Protein AF-A0A966NI85-F1 (afdb_monomer)

Structure (mmCIF, N/CA/C/O backbone):
data_AF-A0A966NI85-F1
#
_entry.id   AF-A0A966NI85-F1
#
loop_
_atom_site.group_PDB
_atom_site.id
_atom_site.type_symbol
_atom_site.label_atom_id
_atom_site.label_alt_id
_atom_site.label_comp_id
_atom_site.label_asym_id
_atom_site.label_entity_id
_atom_site.label_seq_id
_atom_site.pdbx_PDB_ins_code
_atom_site.Cartn_x
_atom_site.Cartn_y
_atom_site.Cartn_z
_atom_site.occupancy
_atom_site.B_iso_or_equiv
_atom_site.auth_seq_id
_atom_site.auth_comp_id
_atom_site.auth_asym_id
_atom_site.auth_atom_id
_atom_site.pdbx_PDB_model_num
ATOM 1 N N . MET A 1 1 ? -15.859 -54.350 17.625 1.00 36.94 1 MET A N 1
ATOM 2 C CA . MET A 1 1 ? -15.426 -54.463 16.217 1.00 36.94 1 MET A CA 1
ATOM 3 C C . MET A 1 1 ? -15.977 -53.219 15.534 1.00 36.94 1 MET A C 1
ATOM 5 O O . MET A 1 1 ? -17.178 -53.169 15.337 1.00 36.94 1 MET A O 1
ATOM 9 N N . ALA A 1 2 ? -15.277 -52.090 15.699 1.00 33.62 2 ALA A N 1
ATOM 10 C CA . ALA A 1 2 ? -14.326 -51.516 14.727 1.00 33.62 2 ALA A CA 1
ATOM 11 C C . ALA A 1 2 ? -15.079 -51.028 13.467 1.00 33.62 2 ALA A C 1
ATOM 13 O O . ALA A 1 2 ? -15.832 -51.809 12.903 1.00 33.62 2 ALA A O 1
ATOM 14 N N . ALA A 1 3 ? -14.956 -49.798 12.978 1.00 33.94 3 ALA A N 1
ATOM 15 C CA . ALA A 1 3 ? -13.989 -48.743 13.247 1.00 33.94 3 ALA A CA 1
ATOM 16 C C . ALA A 1 3 ? -14.590 -47.372 12.890 1.00 33.94 3 ALA A C 1
ATOM 18 O O . ALA A 1 3 ? -15.535 -47.281 12.105 1.00 33.94 3 ALA A O 1
ATOM 19 N N . ASP A 1 4 ? -13.995 -46.351 13.492 1.00 42.25 4 ASP A N 1
ATOM 20 C CA . ASP A 1 4 ? -14.142 -44.929 13.219 1.00 42.25 4 ASP A CA 1
ATOM 21 C C . ASP A 1 4 ? -13.890 -44.589 11.741 1.00 42.25 4 ASP A C 1
ATOM 23 O O . ASP A 1 4 ? -13.018 -45.170 11.092 1.00 42.25 4 ASP A O 1
ATOM 27 N N . ALA A 1 5 ? -14.631 -43.611 11.223 1.00 38.12 5 ALA A N 1
ATOM 28 C CA . ALA A 1 5 ? -14.305 -42.913 9.986 1.00 38.12 5 ALA A CA 1
ATOM 29 C C . ALA A 1 5 ? -14.316 -41.412 10.284 1.00 38.12 5 ALA A C 1
ATOM 31 O O . ALA A 1 5 ? -15.289 -40.710 10.005 1.00 38.12 5 ALA A O 1
ATOM 32 N N . ASP A 1 6 ? -13.231 -40.954 10.910 1.00 38.75 6 ASP A N 1
ATOM 33 C CA . ASP A 1 6 ? -12.830 -39.553 10.874 1.00 38.75 6 ASP A CA 1
ATOM 34 C C . ASP A 1 6 ? -12.597 -39.188 9.405 1.00 38.75 6 ASP A C 1
ATOM 36 O O . ASP A 1 6 ? -11.722 -39.735 8.727 1.00 38.75 6 ASP A O 1
ATOM 40 N N . GLY A 1 7 ? -13.446 -38.303 8.889 1.00 35.47 7 GLY A N 1
ATOM 41 C CA . GLY A 1 7 ? -13.230 -37.645 7.613 1.00 35.47 7 GLY A CA 1
ATOM 42 C C . GLY A 1 7 ? -12.094 -36.651 7.785 1.00 35.47 7 GLY A C 1
ATOM 43 O O . GLY A 1 7 ? -12.316 -35.537 8.251 1.00 35.47 7 GLY A O 1
ATOM 44 N N . ASP A 1 8 ? -10.892 -37.095 7.436 1.00 35.94 8 ASP A N 1
ATOM 45 C CA . ASP A 1 8 ? -9.666 -36.310 7.366 1.00 35.94 8 ASP A CA 1
ATOM 46 C C . ASP A 1 8 ? -9.892 -35.077 6.469 1.00 35.94 8 ASP A C 1
ATOM 48 O O . ASP A 1 8 ? -9.893 -35.144 5.236 1.00 35.94 8 ASP A O 1
ATOM 52 N N . LEU A 1 9 ? -10.167 -33.938 7.109 1.00 35.28 9 LEU A N 1
ATOM 53 C CA . LEU A 1 9 ? -10.100 -32.621 6.495 1.00 35.28 9 LEU A CA 1
ATOM 54 C C . LEU A 1 9 ? -8.626 -32.366 6.194 1.00 35.28 9 LEU A C 1
ATOM 56 O O . LEU A 1 9 ? -7.898 -31.816 7.018 1.00 35.28 9 LEU A O 1
ATOM 60 N N . HIS A 1 10 ? -8.193 -32.755 4.997 1.00 37.09 10 HIS A N 1
ATOM 61 C CA . HIS A 1 10 ? -6.959 -32.248 4.419 1.00 37.09 10 HIS A CA 1
ATOM 62 C C . HIS A 1 10 ? -7.076 -30.729 4.285 1.00 37.09 10 HIS A C 1
ATOM 64 O O . HIS A 1 10 ? -7.572 -30.185 3.296 1.00 37.09 10 HIS A O 1
ATOM 70 N N . GLN A 1 11 ? -6.622 -30.049 5.331 1.00 38.84 11 GLN A N 1
ATOM 71 C CA . GLN A 1 11 ? -6.246 -28.656 5.318 1.00 38.84 11 GLN A CA 1
ATOM 72 C C . GLN A 1 11 ? -5.084 -28.538 4.335 1.00 38.84 11 GLN A C 1
ATOM 74 O O . GLN A 1 11 ? -3.933 -28.806 4.672 1.00 38.84 11 GLN A O 1
ATOM 79 N N . GLY A 1 12 ? -5.414 -28.225 3.082 1.00 41.69 12 GLY A N 1
ATOM 80 C CA . GLY A 1 12 ? -4.428 -27.811 2.100 1.00 41.69 12 GLY A CA 1
ATOM 81 C C . GLY A 1 12 ? -3.685 -26.614 2.675 1.00 41.69 12 GLY A C 1
ATOM 82 O O . GLY A 1 12 ? -4.281 -25.557 2.875 1.00 41.69 12 GLY A O 1
ATOM 83 N N . ASP A 1 13 ? -2.415 -26.822 3.007 1.00 45.97 13 ASP A N 1
ATOM 84 C CA . ASP A 1 13 ? -1.465 -25.773 3.345 1.00 45.97 13 ASP A CA 1
ATOM 85 C C . ASP A 1 13 ? -1.522 -24.734 2.219 1.00 45.97 13 ASP A C 1
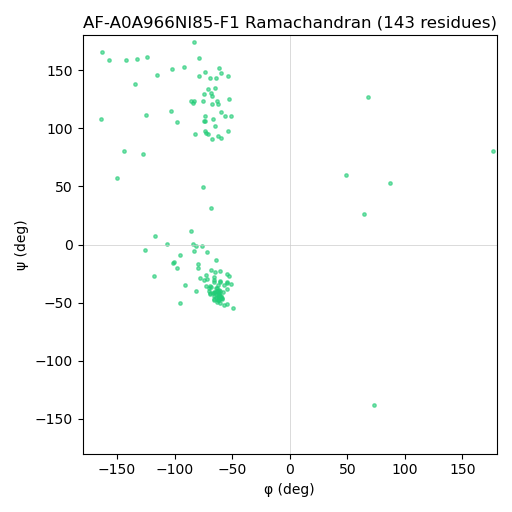ATOM 87 O O . ASP A 1 13 ? -1.208 -25.043 1.069 1.00 45.97 13 ASP A O 1
ATOM 91 N N . GLY A 1 14 ? -2.047 -23.542 2.511 1.00 42.38 14 GLY A N 1
ATOM 92 C CA . GLY A 1 14 ? -2.412 -22.501 1.544 1.00 42.38 14 GLY A CA 1
ATOM 93 C C . GLY A 1 14 ? -1.222 -21.843 0.838 1.00 42.38 14 GLY A C 1
ATOM 94 O O . GLY A 1 14 ? -1.287 -20.662 0.503 1.00 42.38 14 GLY A O 1
ATOM 95 N N . ARG A 1 15 ? -0.125 -22.573 0.621 1.00 45.12 15 ARG A N 1
ATOM 96 C CA . ARG A 1 15 ? 1.019 -22.155 -0.186 1.00 45.12 15 ARG A CA 1
ATOM 97 C C . ARG A 1 15 ? 0.580 -21.993 -1.636 1.00 45.12 15 ARG A C 1
ATOM 99 O O . ARG A 1 15 ? 0.465 -22.958 -2.385 1.00 45.12 15 ARG A O 1
ATOM 106 N N . VAL A 1 16 ? 0.375 -20.746 -2.038 1.00 47.88 16 VAL A N 1
ATOM 107 C CA . VAL A 1 16 ? 0.351 -20.368 -3.449 1.00 47.88 16 VAL A CA 1
ATOM 108 C C . VAL A 1 16 ? 1.727 -19.809 -3.782 1.00 47.88 16 VAL A C 1
ATOM 110 O O . VAL A 1 16 ? 2.070 -18.698 -3.376 1.00 47.88 16 VAL A O 1
ATOM 113 N N . ASP A 1 17 ? 2.525 -20.598 -4.496 1.00 43.69 17 ASP A N 1
ATOM 114 C CA . ASP A 1 17 ? 3.755 -20.123 -5.117 1.00 43.69 17 ASP A CA 1
ATOM 115 C C . ASP A 1 17 ? 3.358 -19.271 -6.338 1.00 43.69 17 ASP A C 1
ATOM 117 O O . ASP A 1 17 ? 2.864 -19.781 -7.342 1.00 43.69 17 ASP A O 1
ATOM 121 N N . LEU A 1 18 ? 3.491 -17.946 -6.228 1.00 47.69 18 LEU A N 1
ATOM 122 C CA . LEU A 1 18 ? 3.258 -17.025 -7.343 1.00 47.69 18 LEU A CA 1
ATOM 123 C C . LEU A 1 18 ? 4.418 -17.143 -8.345 1.00 47.69 18 LEU A C 1
ATOM 125 O O . LEU A 1 18 ? 5.459 -16.507 -8.181 1.00 47.69 18 LEU A O 1
ATOM 129 N N . GLU A 1 19 ? 4.241 -17.959 -9.386 1.00 37.75 19 GLU A N 1
ATOM 130 C CA . GLU A 1 19 ? 5.160 -18.012 -10.527 1.00 37.75 19 GLU A CA 1
ATOM 131 C C . GLU A 1 19 ? 4.976 -16.766 -11.405 1.00 37.75 19 GLU A C 1
ATOM 133 O O . GLU A 1 19 ? 3.988 -16.609 -12.125 1.00 37.75 19 GLU A O 1
ATOM 138 N N . VAL A 1 20 ? 5.938 -15.846 -11.329 1.00 45.12 20 VAL A N 1
ATOM 139 C CA . VAL A 1 20 ? 5.980 -14.643 -12.165 1.00 45.12 20 VAL A CA 1
ATOM 140 C C . VAL A 1 20 ? 6.611 -15.005 -13.512 1.00 45.12 20 VAL A C 1
ATOM 142 O O . VAL A 1 20 ? 7.735 -15.503 -13.553 1.00 45.12 20 VAL A O 1
ATOM 145 N N . GLY A 1 21 ? 5.891 -14.749 -14.609 1.00 38.19 21 GLY A N 1
ATOM 146 C CA . GLY A 1 21 ? 6.369 -14.952 -15.980 1.00 38.19 21 GLY A CA 1
ATOM 147 C C . GLY A 1 21 ? 7.707 -14.250 -16.240 1.00 38.19 21 GLY A C 1
ATOM 148 O O . GLY A 1 21 ? 7.859 -13.055 -15.993 1.00 38.19 21 GLY A O 1
ATOM 149 N N . ASP A 1 22 ? 8.669 -15.041 -16.704 1.00 39.66 22 ASP A N 1
ATOM 150 C CA . ASP A 1 22 ? 10.109 -14.813 -16.624 1.00 39.66 22 ASP A CA 1
ATOM 151 C C . ASP A 1 22 ? 10.647 -13.737 -17.585 1.00 39.66 22 ASP A C 1
ATOM 153 O O . ASP A 1 22 ? 10.436 -13.796 -18.798 1.00 39.66 22 ASP A O 1
ATOM 157 N N . ALA A 1 23 ? 11.412 -12.796 -17.028 1.00 37.16 23 ALA A N 1
ATOM 158 C CA . ALA A 1 23 ? 12.722 -12.421 -17.552 1.00 37.16 23 ALA A CA 1
ATOM 159 C C . ALA A 1 23 ? 13.483 -11.618 -16.479 1.00 37.16 23 ALA A C 1
ATOM 161 O O . ALA A 1 23 ? 13.199 -10.442 -16.248 1.00 37.16 23 ALA A O 1
ATOM 162 N N . LEU A 1 24 ? 14.509 -12.250 -15.894 1.00 39.56 24 LEU A N 1
ATOM 163 C CA . LEU A 1 24 ? 15.550 -11.680 -15.011 1.00 39.56 24 LEU A CA 1
ATOM 164 C C . LEU A 1 24 ? 15.237 -11.609 -13.499 1.00 39.56 24 LEU A C 1
ATOM 166 O O . LEU A 1 24 ? 15.441 -10.566 -12.874 1.00 39.56 24 LEU A O 1
ATOM 170 N N . VAL A 1 25 ? 14.838 -12.718 -12.864 1.00 43.75 25 VAL A N 1
ATOM 171 C CA . VAL A 1 25 ? 14.816 -12.806 -11.388 1.00 43.75 25 VAL A CA 1
ATOM 172 C C . VAL A 1 25 ? 16.006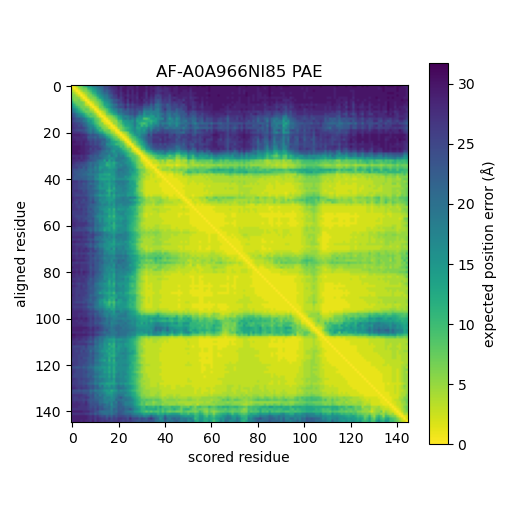 -13.621 -10.868 1.00 43.75 25 VAL A C 1
ATOM 174 O O . VAL A 1 25 ? 16.129 -14.819 -11.102 1.00 43.75 25 VAL A O 1
ATOM 177 N N . ASN A 1 26 ? 16.897 -12.946 -10.137 1.00 40.97 26 ASN A N 1
ATOM 178 C CA . ASN A 1 26 ? 17.928 -13.569 -9.310 1.00 40.97 26 ASN A CA 1
ATOM 179 C C . ASN A 1 26 ? 17.256 -14.387 -8.186 1.00 40.97 26 ASN A C 1
ATOM 181 O O . ASN A 1 26 ? 16.454 -13.847 -7.426 1.00 40.97 26 ASN A O 1
ATOM 185 N N . GLN A 1 27 ? 17.573 -15.679 -8.106 1.00 42.97 27 GLN A N 1
ATOM 186 C CA . GLN A 1 27 ? 16.856 -16.727 -7.360 1.00 42.97 27 GLN A CA 1
ATOM 187 C C . GLN A 1 27 ? 17.062 -16.713 -5.830 1.00 42.97 27 GLN A C 1
ATOM 189 O O . GLN A 1 27 ? 17.381 -17.743 -5.239 1.00 42.97 27 GLN A O 1
ATOM 194 N N . SER A 1 28 ? 16.907 -15.586 -5.140 1.00 42.38 28 SER A N 1
ATOM 195 C CA . SER A 1 28 ? 17.158 -15.583 -3.690 1.00 42.38 28 SER A CA 1
ATOM 196 C C . SER A 1 28 ? 16.323 -14.574 -2.917 1.00 42.38 28 SER A C 1
ATOM 198 O O . SER A 1 28 ? 16.904 -13.718 -2.266 1.00 42.38 28 SER A O 1
ATOM 200 N N . GLU A 1 29 ? 14.990 -14.672 -3.023 1.00 47.16 29 GLU A N 1
ATOM 201 C CA . GLU A 1 29 ? 13.996 -14.229 -2.021 1.00 47.16 29 GLU A CA 1
ATOM 202 C C . GLU A 1 29 ? 12.573 -14.450 -2.576 1.00 47.16 29 GLU A C 1
ATOM 204 O O . GLU A 1 29 ? 11.932 -13.539 -3.098 1.00 47.16 29 GLU A O 1
ATOM 209 N N . THR A 1 30 ? 12.061 -15.684 -2.501 1.00 49.38 30 THR A N 1
ATOM 210 C CA . THR A 1 30 ? 10.628 -15.938 -2.718 1.00 49.38 30 THR A CA 1
ATOM 211 C C . THR A 1 30 ? 9.871 -15.284 -1.569 1.00 49.38 30 THR A C 1
ATOM 213 O O . THR A 1 30 ? 9.945 -15.745 -0.429 1.00 49.38 30 THR A O 1
ATOM 216 N N . HIS A 1 31 ? 9.180 -14.182 -1.847 1.00 62.66 31 HIS A N 1
ATOM 217 C CA . HIS A 1 31 ? 8.388 -13.495 -0.837 1.00 62.66 31 HIS A CA 1
ATOM 218 C C . HIS A 1 31 ? 7.129 -14.331 -0.579 1.00 62.66 31 HIS A C 1
ATOM 220 O O . HIS A 1 31 ? 6.183 -14.324 -1.363 1.00 62.66 31 HIS A O 1
ATOM 226 N N . THR A 1 32 ? 7.175 -15.140 0.476 1.00 68.06 32 THR A N 1
ATOM 227 C CA . THR A 1 32 ? 6.073 -16.019 0.869 1.00 68.06 32 THR A CA 1
ATOM 228 C C . THR A 1 32 ? 5.115 -15.232 1.752 1.00 68.06 32 THR A C 1
ATOM 230 O O . THR A 1 32 ? 5.519 -14.639 2.752 1.00 68.06 32 THR A O 1
ATOM 233 N N . ILE A 1 33 ? 3.847 -15.176 1.351 1.00 82.12 33 ILE A N 1
ATOM 234 C CA . ILE A 1 33 ? 2.793 -14.599 2.183 1.00 82.12 33 ILE A CA 1
ATOM 235 C C . ILE A 1 33 ? 2.342 -15.698 3.140 1.00 82.12 33 ILE A C 1
ATOM 237 O O . ILE A 1 33 ? 1.926 -16.769 2.701 1.00 82.12 33 ILE A O 1
ATOM 241 N N . ASP A 1 34 ? 2.452 -15.436 4.439 1.00 86.12 34 ASP A N 1
ATOM 242 C CA . ASP A 1 34 ? 1.916 -16.307 5.483 1.00 86.12 34 ASP A CA 1
ATOM 243 C C . ASP A 1 34 ? 0.425 -16.005 5.666 1.00 86.12 34 ASP A C 1
ATOM 245 O O . ASP A 1 34 ? 0.045 -15.045 6.341 1.00 86.12 34 ASP A O 1
ATOM 249 N N . TRP A 1 35 ? -0.422 -16.780 4.989 1.00 89.12 35 TRP A N 1
ATOM 250 C CA . TRP A 1 35 ? -1.871 -16.617 5.047 1.00 89.12 35 TRP A CA 1
ATOM 251 C C . TRP A 1 35 ? -2.412 -17.125 6.380 1.00 89.12 35 TRP A C 1
ATOM 253 O O . TRP A 1 35 ? -2.466 -18.328 6.634 1.00 89.12 35 TRP A O 1
ATOM 263 N N . ARG A 1 36 ? -2.885 -16.211 7.227 1.00 85.06 36 ARG A N 1
ATOM 264 C CA . ARG A 1 36 ? -3.272 -16.553 8.605 1.00 85.06 36 ARG A CA 1
ATOM 265 C C . ARG A 1 36 ? -4.642 -17.207 8.717 1.00 85.06 36 ARG A C 1
ATOM 267 O O . ARG A 1 36 ? -4.961 -17.805 9.743 1.00 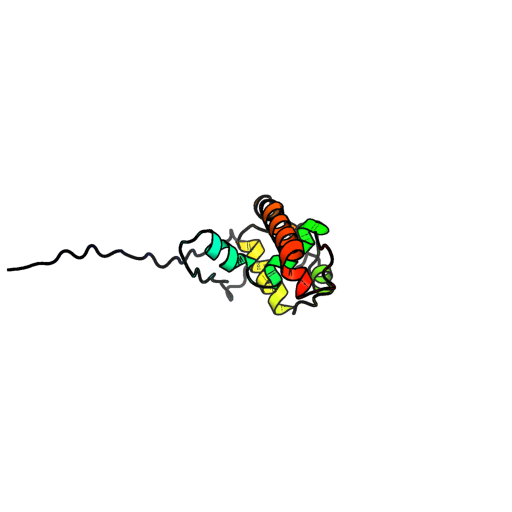85.06 36 ARG A O 1
ATOM 274 N N . SER A 1 37 ? -5.495 -17.042 7.707 1.00 87.56 37 SER A N 1
ATOM 275 C CA . SER A 1 37 ? -6.825 -17.653 7.672 1.00 87.56 37 SER A CA 1
ATOM 276 C C . SER A 1 37 ? -7.420 -17.663 6.262 1.00 87.56 37 SER A C 1
ATOM 278 O O . SER A 1 37 ? -6.996 -16.906 5.393 1.00 87.56 37 SER A O 1
ATOM 280 N N . VAL A 1 38 ? -8.480 -18.453 6.075 1.00 87.88 38 VAL A N 1
ATOM 281 C CA . VAL A 1 38 ? -9.306 -18.478 4.851 1.00 87.88 38 VAL A CA 1
ATOM 282 C C . VAL A 1 38 ? -10.275 -17.288 4.736 1.00 87.88 38 VAL A C 1
ATOM 284 O O . VAL A 1 38 ? -11.042 -17.199 3.779 1.00 87.88 38 VAL A O 1
ATOM 287 N N . CYS A 1 39 ? -10.301 -16.390 5.727 1.00 93.44 39 CYS A N 1
ATOM 288 C CA . CYS A 1 39 ? -11.175 -15.221 5.731 1.00 93.44 39 CYS A CA 1
ATOM 289 C C . CYS A 1 39 ? -10.640 -14.158 4.768 1.00 93.44 39 CYS A C 1
ATOM 291 O O . CYS A 1 39 ? -9.531 -13.662 4.956 1.00 93.44 39 CYS A O 1
ATOM 293 N N . SER A 1 40 ? -11.457 -13.734 3.801 1.00 90.38 40 SER A N 1
ATOM 294 C CA . SER A 1 40 ? -11.067 -12.748 2.782 1.00 90.38 40 SER A CA 1
ATOM 295 C C . SER A 1 40 ? -10.577 -11.420 3.368 1.00 90.38 40 SER A C 1
ATOM 297 O O . SER A 1 40 ? -9.649 -10.816 2.834 1.00 90.38 40 SER A O 1
ATOM 299 N N . ILE A 1 41 ? -11.157 -10.981 4.488 1.00 91.88 41 ILE A N 1
ATOM 300 C CA . ILE A 1 41 ? -10.736 -9.761 5.191 1.00 91.88 41 ILE A CA 1
ATOM 301 C C . ILE A 1 41 ? -9.323 -9.936 5.750 1.00 91.88 41 ILE A C 1
ATOM 303 O O . ILE A 1 41 ? -8.467 -9.072 5.567 1.00 91.88 41 ILE A O 1
ATOM 307 N N . THR A 1 42 ? -9.067 -11.062 6.415 1.00 91.19 42 THR A N 1
ATOM 308 C CA . THR A 1 42 ? -7.752 -11.360 6.985 1.00 91.19 42 THR A CA 1
ATOM 309 C C . THR A 1 42 ? -6.709 -11.539 5.890 1.00 91.19 42 THR A C 1
ATOM 311 O O . THR A 1 42 ? -5.634 -10.971 6.018 1.00 91.19 42 THR A O 1
ATOM 314 N N . SER A 1 43 ? -7.034 -12.210 4.782 1.00 90.31 43 SER A N 1
ATOM 315 C CA . SER A 1 43 ? -6.131 -12.305 3.629 1.00 90.31 43 SER A CA 1
ATOM 316 C C . SER A 1 43 ? -5.805 -10.920 3.056 1.00 90.31 43 SER A C 1
ATOM 318 O O . SER A 1 43 ? -4.652 -10.626 2.756 1.00 90.31 43 SER A O 1
ATOM 320 N N . GLY A 1 44 ? -6.790 -10.017 2.977 1.00 91.88 44 GLY A N 1
ATOM 321 C CA . GLY A 1 44 ? -6.541 -8.620 2.614 1.00 91.88 44 GLY A CA 1
ATOM 322 C C . GLY A 1 44 ? -5.555 -7.929 3.564 1.00 91.88 44 GLY A C 1
ATOM 323 O O . GLY A 1 44 ? -4.661 -7.215 3.113 1.00 91.88 44 GLY A O 1
ATOM 324 N N . LEU A 1 45 ? -5.664 -8.181 4.872 1.00 92.06 45 LEU A N 1
ATOM 325 C CA . LEU A 1 45 ? -4.739 -7.660 5.884 1.00 92.06 45 LEU A CA 1
ATOM 326 C C . LEU A 1 45 ? -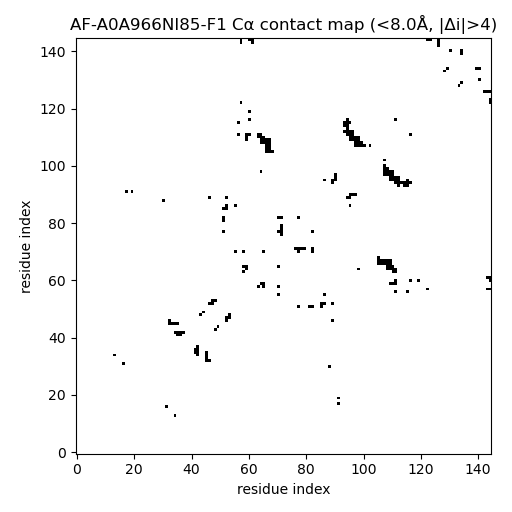3.360 -8.331 5.870 1.00 92.06 45 LEU A C 1
ATOM 328 O O . LEU A 1 45 ? -2.387 -7.690 6.254 1.00 92.06 45 LEU A O 1
ATOM 332 N N . ASP A 1 46 ? -3.236 -9.573 5.418 1.00 90.62 46 ASP A N 1
ATOM 333 C CA . ASP A 1 46 ? -1.929 -10.222 5.280 1.00 90.62 46 ASP A CA 1
ATOM 334 C C . ASP A 1 46 ? -1.095 -9.574 4.153 1.00 90.62 46 ASP A C 1
ATOM 336 O O . ASP A 1 46 ? 0.134 -9.611 4.194 1.00 90.62 46 ASP A O 1
ATOM 340 N N . VAL A 1 47 ? -1.752 -8.895 3.201 1.00 90.69 47 VAL A N 1
ATOM 341 C CA . VAL A 1 47 ? -1.107 -8.113 2.130 1.00 90.69 47 VAL A CA 1
ATOM 342 C C . VAL A 1 47 ? -0.984 -6.628 2.478 1.00 90.69 47 VAL A C 1
ATOM 344 O O . VAL A 1 47 ? 0.081 -6.036 2.325 1.00 90.69 47 VAL A O 1
ATOM 347 N N . LEU A 1 48 ? -2.084 -5.999 2.900 1.00 90.81 48 LEU A N 1
ATOM 348 C CA . LEU A 1 48 ? -2.172 -4.546 3.085 1.00 90.81 48 LEU A CA 1
ATOM 349 C C . LEU A 1 48 ? -1.964 -4.121 4.540 1.00 90.81 48 LEU A C 1
ATOM 351 O O . LEU A 1 48 ? -1.648 -2.972 4.805 1.00 90.81 48 LEU A O 1
ATOM 355 N N . GLY A 1 49 ? -2.146 -5.019 5.503 1.00 84.38 49 GLY A N 1
ATOM 356 C CA . GLY A 1 49 ? -2.193 -4.678 6.925 1.00 84.38 49 GLY A CA 1
ATOM 357 C C . GLY A 1 49 ? -0.851 -4.280 7.537 1.00 84.38 49 GLY A C 1
ATOM 358 O O . GLY A 1 49 ? -0.824 -3.850 8.691 1.00 84.38 49 GLY A O 1
ATOM 359 N N . ASP A 1 50 ? 0.262 -4.390 6.805 1.00 88.19 50 ASP A N 1
ATOM 360 C CA . ASP A 1 50 ? 1.508 -3.771 7.239 1.00 88.19 50 ASP A CA 1
ATOM 361 C C . ASP A 1 50 ? 1.520 -2.267 6.938 1.00 88.19 50 ASP A C 1
ATOM 363 O O . ASP A 1 50 ? 1.004 -1.797 5.925 1.00 88.19 50 ASP A O 1
ATOM 367 N N . ARG A 1 51 ? 2.154 -1.503 7.833 1.00 84.25 51 ARG A N 1
ATOM 368 C CA . ARG A 1 51 ? 2.172 -0.035 7.784 1.00 84.25 51 ARG A CA 1
ATOM 369 C C . ARG A 1 51 ? 2.596 0.518 6.420 1.00 84.25 51 ARG A C 1
ATOM 371 O O . ARG A 1 51 ? 2.112 1.573 6.040 1.00 84.25 51 ARG A O 1
ATOM 378 N N . TRP A 1 52 ? 3.503 -0.147 5.707 1.00 92.25 52 TRP A N 1
ATOM 379 C CA . TRP A 1 52 ? 4.147 0.419 4.524 1.00 92.25 52 TRP A CA 1
ATOM 380 C C . TRP A 1 52 ? 3.404 0.097 3.230 1.00 92.25 52 TRP A C 1
ATOM 382 O O . TRP A 1 52 ? 3.337 0.956 2.355 1.00 92.25 52 TRP A O 1
ATOM 392 N N . SER A 1 53 ? 2.799 -1.089 3.114 1.00 93.69 53 SER A N 1
ATOM 393 C CA . SER A 1 53 ? 2.014 -1.453 1.926 1.00 93.69 53 SER A CA 1
ATOM 394 C C . SER A 1 53 ? 0.825 -0.518 1.713 1.00 93.69 53 SER A C 1
ATOM 396 O O . SER A 1 53 ? 0.624 -0.026 0.603 1.00 93.69 53 SER A O 1
ATOM 398 N N . LEU A 1 54 ? 0.085 -0.190 2.779 1.00 91.88 54 LEU A N 1
ATOM 399 C CA . LEU A 1 54 ? -1.010 0.782 2.699 1.00 91.88 54 LEU A CA 1
ATOM 400 C C . LEU A 1 54 ? -0.534 2.194 2.343 1.00 91.88 54 LEU A C 1
ATOM 402 O O . LEU A 1 54 ? -1.219 2.872 1.582 1.00 91.88 54 LEU A O 1
ATOM 406 N N . LEU A 1 55 ? 0.630 2.630 2.842 1.00 91.75 55 LEU A N 1
ATOM 407 C CA . LEU A 1 55 ? 1.195 3.943 2.499 1.00 91.75 55 LEU A CA 1
ATOM 408 C C . LEU A 1 55 ? 1.564 4.031 1.013 1.00 91.75 55 LEU A C 1
ATOM 410 O O . LEU A 1 55 ? 1.246 5.024 0.370 1.00 91.75 55 LEU A O 1
ATOM 414 N N . ILE A 1 56 ? 2.161 2.979 0.444 1.00 95.06 56 ILE A N 1
ATOM 415 C CA . ILE A 1 56 ? 2.490 2.931 -0.990 1.00 95.06 56 ILE A CA 1
ATOM 416 C C . ILE A 1 56 ? 1.220 3.041 -1.837 1.00 95.06 56 ILE A C 1
ATOM 418 O O . ILE A 1 56 ? 1.171 3.833 -2.776 1.00 95.06 56 ILE A O 1
ATOM 422 N N . VAL A 1 57 ? 0.182 2.267 -1.504 1.00 95.75 57 VAL A N 1
ATOM 423 C CA . VAL A 1 57 ? -1.096 2.304 -2.233 1.00 95.75 57 VAL A CA 1
ATOM 424 C C . VAL A 1 57 ? -1.767 3.673 -2.090 1.00 95.75 57 VAL A C 1
ATOM 426 O O . VAL A 1 57 ? -2.189 4.238 -3.096 1.00 95.75 57 VAL A O 1
ATOM 429 N N . ARG A 1 58 ? -1.810 4.240 -0.875 1.00 94.12 58 ARG A N 1
ATOM 430 C CA . ARG A 1 58 ? -2.329 5.593 -0.611 1.00 94.12 58 ARG A CA 1
ATOM 431 C C . ARG A 1 58 ? -1.635 6.634 -1.484 1.00 94.12 58 ARG A C 1
ATOM 433 O O . ARG A 1 58 ? -2.308 7.412 -2.151 1.00 94.12 58 ARG A O 1
ATOM 440 N N . ASP A 1 59 ? -0.307 6.636 -1.497 1.00 93.94 59 ASP A N 1
ATOM 441 C CA . ASP A 1 59 ? 0.473 7.622 -2.244 1.00 93.94 59 ASP A CA 1
ATOM 442 C C . ASP A 1 59 ? 0.223 7.517 -3.750 1.00 93.94 59 ASP A C 1
ATOM 444 O O . ASP A 1 59 ? 0.138 8.539 -4.430 1.00 93.94 59 ASP A O 1
ATOM 448 N N . LEU A 1 60 ? 0.062 6.299 -4.276 1.00 95.75 60 LEU A N 1
ATOM 449 C CA . LEU A 1 60 ? -0.277 6.097 -5.683 1.00 95.75 60 LEU A CA 1
ATOM 450 C C . LEU A 1 60 ? -1.707 6.544 -6.018 1.00 95.75 60 LEU A C 1
ATOM 452 O O . LEU A 1 60 ? -1.925 7.087 -7.097 1.00 95.75 60 LEU A O 1
ATOM 456 N N . ILE A 1 61 ? -2.670 6.372 -5.106 1.00 95.19 61 ILE A N 1
ATOM 457 C CA . ILE A 1 61 ? -4.040 6.885 -5.282 1.00 95.19 61 ILE A CA 1
ATOM 458 C C . ILE A 1 61 ? -4.039 8.419 -5.295 1.00 95.19 61 ILE A C 1
ATOM 460 O O . ILE A 1 61 ? -4.654 9.031 -6.167 1.00 95.19 61 ILE A O 1
ATOM 464 N N . ALA A 1 62 ? -3.349 9.041 -4.337 1.00 92.56 62 ALA A N 1
ATOM 465 C CA . ALA A 1 62 ? -3.364 10.490 -4.148 1.00 92.56 62 ALA A CA 1
ATOM 466 C C . ALA A 1 62 ? -2.537 11.241 -5.203 1.00 92.56 62 ALA A C 1
ATOM 468 O O . ALA A 1 62 ? -2.833 12.388 -5.543 1.00 92.56 62 ALA A O 1
ATOM 469 N N . HIS A 1 63 ? -1.473 10.617 -5.713 1.00 92.94 63 HIS A N 1
ATOM 470 C CA . HIS A 1 63 ? -0.476 11.303 -6.531 1.00 92.94 63 HIS A CA 1
ATOM 471 C C . HIS A 1 63 ? -0.208 10.657 -7.892 1.00 92.94 63 HIS A C 1
ATOM 473 O O . HIS A 1 63 ? 0.545 11.213 -8.694 1.00 92.94 63 HIS A O 1
ATOM 479 N N . GLY A 1 64 ? -0.818 9.509 -8.178 1.00 94.00 64 GLY A N 1
ATOM 480 C CA . GLY A 1 64 ? -0.600 8.769 -9.410 1.00 94.00 64 GLY A CA 1
ATOM 481 C C . GLY A 1 64 ? 0.765 8.083 -9.441 1.00 94.00 64 GLY A C 1
ATOM 482 O O . GLY A 1 64 ? 1.206 7.475 -8.473 1.00 94.00 64 GLY A O 1
ATOM 483 N N . THR A 1 65 ? 1.434 8.138 -10.592 1.00 94.50 65 THR A N 1
ATOM 484 C CA . THR A 1 65 ? 2.694 7.414 -10.814 1.00 94.50 65 THR A CA 1
ATOM 485 C C . THR A 1 65 ? 3.837 7.981 -9.964 1.00 94.50 65 THR A C 1
ATOM 487 O O . THR A 1 65 ? 4.083 9.184 -10.000 1.00 94.50 65 THR A O 1
ATOM 490 N N . ARG A 1 66 ? 4.567 7.118 -9.241 1.00 93.62 66 ARG A N 1
ATOM 491 C CA . ARG A 1 66 ? 5.649 7.508 -8.312 1.00 93.62 66 ARG A CA 1
ATOM 492 C C . ARG A 1 66 ? 6.905 6.661 -8.466 1.00 93.62 66 ARG A C 1
ATOM 494 O O . ARG A 1 66 ? 6.838 5.441 -8.581 1.00 93.62 66 ARG A O 1
ATOM 501 N N . THR A 1 67 ? 8.070 7.290 -8.429 1.00 92.62 67 THR A N 1
ATOM 502 C CA . THR A 1 67 ? 9.384 6.634 -8.405 1.00 92.62 67 THR A CA 1
ATOM 503 C C . THR A 1 67 ? 9.750 6.114 -7.019 1.00 92.62 67 THR A C 1
ATOM 505 O O . THR A 1 67 ? 9.246 6.567 -5.994 1.00 92.62 67 THR A O 1
ATOM 508 N N . TYR A 1 68 ? 10.704 5.180 -6.976 1.00 91.19 68 TYR A N 1
ATOM 509 C CA . TYR A 1 68 ? 11.293 4.707 -5.720 1.00 91.19 68 TYR A CA 1
ATOM 510 C C . TYR A 1 68 ? 11.847 5.853 -4.853 1.00 91.19 68 TYR A C 1
ATOM 512 O O . TYR A 1 68 ? 11.721 5.823 -3.631 1.00 91.19 68 TYR A O 1
ATOM 520 N N . SER A 1 69 ? 12.462 6.864 -5.476 1.00 89.50 69 SER A N 1
ATOM 521 C CA . SER A 1 69 ? 12.996 8.028 -4.760 1.00 89.50 69 SER A CA 1
ATOM 522 C C . SER A 1 69 ? 11.884 8.873 -4.142 1.00 89.50 69 SER A C 1
ATOM 524 O O . SER A 1 69 ? 12.003 9.241 -2.980 1.00 89.50 69 SER A O 1
ATOM 526 N N . GLU A 1 70 ? 10.778 9.093 -4.857 1.00 91.69 70 GLU A N 1
ATOM 527 C CA . GLU A 1 70 ? 9.629 9.833 -4.318 1.00 91.69 70 GLU A CA 1
ATOM 528 C C . GLU A 1 70 ? 8.998 9.126 -3.111 1.00 91.69 70 GLU A C 1
ATOM 530 O O . GLU A 1 70 ? 8.698 9.781 -2.119 1.00 91.69 70 GLU A O 1
ATOM 535 N N . PHE A 1 71 ? 8.877 7.792 -3.125 1.00 91.69 71 PHE A N 1
ATOM 536 C CA . PHE A 1 71 ? 8.412 7.053 -1.942 1.00 91.69 71 PHE A CA 1
ATOM 537 C C . PHE A 1 71 ? 9.351 7.204 -0.739 1.00 91.69 71 PHE A C 1
ATOM 539 O O . PHE A 1 71 ? 8.900 7.243 0.405 1.00 91.69 71 PHE A O 1
ATOM 546 N N . ARG A 1 72 ? 10.666 7.295 -0.970 1.00 88.44 72 ARG A N 1
ATOM 547 C CA . ARG A 1 72 ? 11.652 7.506 0.104 1.00 88.44 72 ARG A CA 1
ATOM 548 C C . ARG A 1 72 ? 11.628 8.909 0.684 1.00 88.44 72 ARG A C 1
ATOM 550 O O . ARG A 1 72 ? 12.010 9.083 1.836 1.00 88.44 72 ARG A O 1
ATOM 557 N N . GLU A 1 73 ? 11.249 9.882 -0.130 1.00 88.12 73 GLU A N 1
ATOM 558 C CA . GLU A 1 73 ? 11.126 11.286 0.253 1.00 88.12 73 GLU A CA 1
ATOM 559 C C . GLU A 1 73 ? 9.766 11.588 0.908 1.00 88.12 73 GLU A C 1
ATOM 561 O O . GLU A 1 73 ? 9.528 12.723 1.321 1.00 88.12 73 GLU A O 1
ATOM 566 N N . SER A 1 74 ? 8.891 10.580 1.048 1.00 84.88 74 SER A N 1
ATOM 567 C CA . SER A 1 74 ? 7.627 10.708 1.778 1.00 84.88 74 SER A CA 1
ATOM 568 C C . SER A 1 74 ? 7.851 11.100 3.251 1.00 84.88 74 SER A C 1
ATOM 570 O O . SER A 1 74 ? 8.840 10.677 3.867 1.00 84.88 74 SER A O 1
ATOM 572 N N . PRO A 1 75 ? 6.927 11.876 3.854 1.00 84.44 75 PRO A N 1
ATOM 573 C CA . PRO A 1 75 ? 7.019 12.298 5.255 1.00 84.44 75 PRO A CA 1
ATOM 574 C C . PRO A 1 75 ? 7.187 11.150 6.262 1.00 84.44 75 PRO A C 1
ATOM 576 O O . PRO A 1 75 ? 7.728 11.347 7.351 1.00 84.44 75 PRO A O 1
ATOM 579 N N . GLU A 1 76 ? 6.739 9.945 5.921 1.00 85.06 76 GLU A N 1
ATOM 580 C CA . GLU A 1 76 ? 6.767 8.765 6.781 1.00 85.06 76 GLU A CA 1
ATOM 581 C C . GLU A 1 76 ? 8.113 8.014 6.784 1.00 85.06 76 GLU A C 1
ATOM 583 O O . GLU A 1 76 ? 8.287 7.104 7.596 1.00 85.06 76 GLU A O 1
ATOM 588 N N . HIS A 1 77 ? 9.078 8.408 5.941 1.00 84.62 77 HIS A N 1
ATOM 589 C CA . HIS A 1 77 ? 10.472 7.934 5.947 1.00 84.62 77 HIS A CA 1
ATOM 590 C C . HIS A 1 77 ? 10.635 6.399 5.994 1.00 84.62 77 HIS A C 1
ATOM 592 O O . HIS A 1 77 ? 11.265 5.838 6.897 1.00 84.62 77 HIS A O 1
ATOM 598 N N . VAL A 1 78 ? 10.099 5.692 4.997 1.00 86.50 78 VAL A N 1
ATOM 599 C CA . VAL A 1 78 ? 10.245 4.231 4.892 1.00 86.50 78 VAL A CA 1
ATOM 600 C C . VAL A 1 78 ? 11.706 3.803 4.671 1.00 86.50 78 VAL A C 1
ATOM 602 O O . VAL A 1 78 ? 12.431 4.350 3.833 1.00 86.50 78 VAL A O 1
ATOM 605 N N . ALA A 1 79 ? 12.154 2.785 5.412 1.00 89.00 79 ALA A N 1
ATOM 606 C CA . ALA A 1 79 ? 13.480 2.198 5.226 1.00 89.00 79 ALA A CA 1
ATOM 607 C C . ALA A 1 79 ? 13.612 1.550 3.833 1.00 89.00 79 ALA A C 1
ATOM 609 O O . ALA A 1 79 ? 12.672 0.944 3.322 1.00 89.00 79 ALA A O 1
ATOM 610 N N . THR A 1 80 ? 14.794 1.647 3.218 1.00 88.19 80 THR A N 1
ATOM 611 C CA . THR A 1 80 ? 15.019 1.236 1.819 1.00 88.19 80 THR A CA 1
ATOM 612 C C . THR A 1 80 ? 14.760 -0.244 1.561 1.00 88.19 80 THR A C 1
ATOM 614 O O . THR A 1 80 ? 14.163 -0.590 0.546 1.00 88.19 80 THR A O 1
ATOM 617 N N . ASN A 1 81 ? 15.197 -1.117 2.467 1.00 89.62 81 ASN A N 1
ATOM 618 C CA . ASN A 1 81 ? 14.943 -2.554 2.368 1.00 89.62 81 ASN A CA 1
ATOM 619 C C . ASN A 1 81 ? 13.440 -2.848 2.430 1.00 89.62 81 ASN A C 1
ATOM 621 O O . ASN A 1 81 ? 12.912 -3.509 1.546 1.00 89.62 81 ASN A O 1
ATOM 625 N N . ILE A 1 82 ? 12.737 -2.251 3.395 1.00 91.38 82 ILE A N 1
ATOM 626 C CA . ILE A 1 82 ? 11.296 -2.445 3.565 1.00 91.38 82 ILE A CA 1
ATOM 627 C C . ILE A 1 82 ? 10.521 -1.951 2.342 1.00 91.38 82 ILE A C 1
ATOM 629 O O . ILE A 1 82 ? 9.655 -2.661 1.838 1.00 91.38 82 ILE A O 1
ATOM 633 N N . LEU A 1 83 ? 10.852 -0.767 1.822 1.00 92.69 83 LEU A N 1
ATOM 634 C CA . LEU A 1 83 ? 10.223 -0.240 0.613 1.00 92.69 83 LEU A CA 1
ATOM 635 C C . LEU A 1 83 ? 10.445 -1.163 -0.590 1.00 92.69 83 LEU A C 1
ATOM 637 O O . LEU A 1 83 ? 9.501 -1.451 -1.321 1.00 92.69 83 LEU A O 1
ATOM 641 N N . ALA A 1 84 ? 11.678 -1.633 -0.798 1.00 91.50 84 ALA A N 1
ATOM 642 C CA . ALA A 1 84 ? 11.985 -2.552 -1.888 1.00 91.50 84 ALA A CA 1
ATOM 643 C C . ALA A 1 84 ? 11.176 -3.854 -1.771 1.00 91.50 84 ALA A C 1
ATOM 645 O O . ALA A 1 84 ? 10.587 -4.290 -2.761 1.00 91.50 84 ALA A O 1
ATOM 646 N N . ASP A 1 85 ? 11.085 -4.425 -0.570 1.00 91.69 85 ASP A N 1
ATOM 647 C CA . ASP A 1 85 ? 10.336 -5.657 -0.311 1.00 91.69 85 ASP A CA 1
ATOM 648 C C . ASP A 1 85 ? 8.832 -5.471 -0.542 1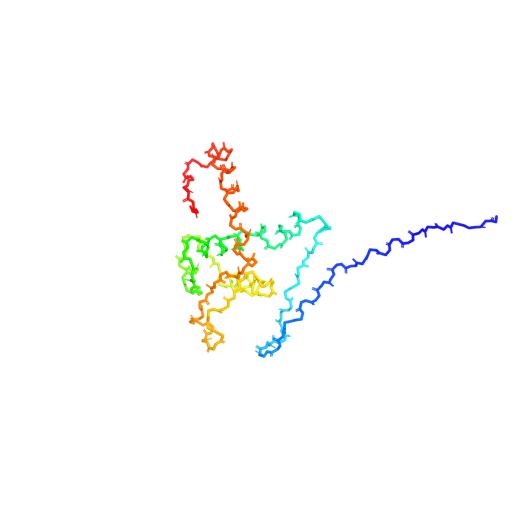.00 91.69 85 ASP A C 1
ATOM 650 O O . ASP A 1 85 ? 8.187 -6.320 -1.160 1.00 91.69 85 ASP A O 1
ATOM 654 N N . ARG A 1 86 ? 8.260 -4.336 -0.117 1.00 93.69 86 ARG A N 1
ATOM 655 C CA . ARG A 1 86 ? 6.839 -4.033 -0.358 1.00 93.69 86 ARG A CA 1
ATOM 656 C C . ARG A 1 86 ? 6.529 -3.757 -1.818 1.00 93.69 86 ARG A C 1
ATOM 658 O O . ARG A 1 86 ? 5.549 -4.288 -2.328 1.00 93.69 86 ARG A O 1
ATOM 665 N N . LEU A 1 87 ? 7.371 -3.008 -2.527 1.00 93.88 87 LEU A N 1
ATOM 666 C CA . LEU A 1 87 ? 7.184 -2.790 -3.964 1.00 93.88 87 LEU A CA 1
ATOM 667 C C . LEU A 1 87 ? 7.247 -4.110 -4.742 1.00 93.88 87 LEU A C 1
ATOM 669 O O . LEU A 1 87 ? 6.454 -4.309 -5.661 1.00 93.88 87 LEU A O 1
ATOM 673 N N . ARG A 1 88 ? 8.144 -5.031 -4.361 1.00 92.00 88 ARG A N 1
ATOM 674 C CA . ARG A 1 88 ? 8.203 -6.382 -4.943 1.00 92.00 88 ARG A CA 1
ATOM 675 C C . ARG A 1 88 ? 6.928 -7.173 -4.654 1.00 92.00 88 ARG A C 1
ATOM 677 O O . ARG A 1 88 ? 6.346 -7.690 -5.600 1.00 92.00 88 ARG A O 1
ATOM 684 N N . LEU A 1 89 ? 6.475 -7.211 -3.398 1.00 93.12 89 LEU A N 1
ATOM 685 C CA . LEU A 1 89 ? 5.245 -7.903 -2.989 1.00 93.12 89 LEU A CA 1
ATOM 686 C C . LEU A 1 89 ? 4.012 -7.404 -3.751 1.00 93.12 89 LEU A C 1
ATOM 688 O O . LEU A 1 89 ? 3.261 -8.183 -4.330 1.00 93.12 89 LEU A O 1
ATOM 692 N N . LEU A 1 90 ? 3.800 -6.089 -3.760 1.00 95.19 90 LEU A N 1
ATOM 693 C CA . LEU A 1 90 ? 2.641 -5.487 -4.413 1.00 95.19 90 LEU A CA 1
ATOM 694 C C . LEU A 1 90 ? 2.697 -5.680 -5.936 1.00 95.19 90 LEU A C 1
ATOM 696 O O . LEU A 1 90 ? 1.653 -5.841 -6.567 1.00 95.19 90 LEU A O 1
ATOM 700 N N . SER A 1 91 ? 3.901 -5.702 -6.523 1.00 94.81 91 SER A N 1
ATOM 701 C CA . SER A 1 91 ? 4.081 -6.011 -7.946 1.00 94.81 91 SER A CA 1
ATOM 702 C C . SER A 1 91 ? 3.785 -7.478 -8.253 1.00 94.81 91 SER A C 1
ATOM 704 O O . SER A 1 91 ? 3.113 -7.765 -9.238 1.00 94.81 91 SER A O 1
ATOM 706 N N . SER A 1 92 ? 4.247 -8.417 -7.417 1.00 93.38 92 SER A N 1
ATOM 707 C CA . SER A 1 92 ? 4.009 -9.852 -7.633 1.00 93.38 92 SER A CA 1
ATOM 708 C C . SER A 1 92 ? 2.532 -10.217 -7.503 1.00 93.38 92 SER A C 1
ATOM 710 O O . SER A 1 92 ? 2.065 -11.120 -8.185 1.00 93.38 92 SER A O 1
ATOM 712 N N . LEU A 1 93 ? 1.789 -9.491 -6.667 1.00 94.31 93 LEU A N 1
ATOM 713 C CA . LEU A 1 93 ? 0.336 -9.618 -6.536 1.00 94.31 93 LEU A CA 1
ATOM 714 C C . LEU A 1 93 ? -0.450 -8.851 -7.610 1.00 94.31 93 LEU A C 1
ATOM 716 O O . LEU A 1 93 ? -1.678 -8.882 -7.602 1.00 94.31 93 LEU A O 1
ATOM 720 N N . GLY A 1 94 ? 0.229 -8.140 -8.515 1.00 95.81 94 GLY A N 1
ATOM 721 C CA . GLY A 1 94 ? -0.416 -7.359 -9.565 1.00 95.81 94 GLY A CA 1
ATOM 722 C C . GLY A 1 94 ? -1.256 -6.197 -9.037 1.00 95.81 94 GLY A C 1
ATOM 723 O O . GLY A 1 94 ? -2.202 -5.797 -9.705 1.00 95.81 94 GLY A O 1
ATOM 724 N N . ILE A 1 95 ? -0.946 -5.660 -7.853 1.00 97.31 95 ILE A N 1
ATOM 725 C CA . ILE A 1 95 ? -1.592 -4.466 -7.277 1.00 97.31 95 ILE A CA 1
ATOM 726 C C . ILE A 1 95 ? -0.970 -3.201 -7.874 1.00 97.31 95 ILE A C 1
ATOM 728 O O . ILE A 1 95 ? -1.669 -2.238 -8.194 1.00 97.31 95 ILE A O 1
ATOM 732 N N . ILE A 1 96 ? 0.350 -3.221 -8.057 1.00 97.25 96 ILE A N 1
ATOM 733 C CA . ILE A 1 96 ? 1.105 -2.169 -8.736 1.00 97.25 96 ILE A CA 1
ATOM 734 C C . ILE A 1 96 ? 1.891 -2.763 -9.898 1.00 97.25 96 ILE A C 1
ATOM 736 O O . ILE A 1 96 ? 2.162 -3.961 -9.942 1.00 97.25 96 ILE A O 1
ATOM 740 N N . GLU A 1 97 ? 2.313 -1.911 -10.817 1.00 95.12 97 GLU A N 1
ATOM 741 C CA . GLU A 1 97 ? 3.198 -2.293 -11.908 1.00 95.12 97 GLU A CA 1
ATOM 742 C C . GLU A 1 97 ? 4.211 -1.192 -12.213 1.00 95.12 97 GLU A C 1
ATOM 744 O O . GLU A 1 97 ? 4.013 -0.017 -11.882 1.00 95.12 97 GLU A O 1
ATOM 749 N N . ARG A 1 98 ? 5.316 -1.572 -12.860 1.00 92.44 98 ARG A N 1
ATOM 750 C CA . ARG A 1 98 ? 6.298 -0.606 -13.354 1.00 92.44 98 ARG A CA 1
ATOM 751 C C . ARG A 1 98 ? 5.718 0.155 -14.540 1.00 92.44 98 ARG A C 1
ATOM 753 O O . ARG A 1 98 ? 5.169 -0.430 -15.468 1.00 92.44 98 ARG A O 1
ATOM 760 N N . SER A 1 99 ? 5.889 1.469 -14.506 1.00 87.44 99 SER A N 1
ATOM 761 C CA . SER A 1 99 ? 5.489 2.389 -15.569 1.00 87.44 99 SER A CA 1
ATOM 762 C C . SER A 1 99 ? 6.169 2.065 -16.902 1.00 87.44 99 SER A C 1
ATOM 764 O O . SER A 1 99 ? 5.485 1.968 -17.919 1.00 87.44 99 SER A O 1
ATOM 766 N N . ASP A 1 100 ? 7.485 1.843 -16.853 1.00 84.69 100 ASP A N 1
ATOM 767 C CA . ASP A 1 100 ? 8.340 1.420 -17.959 1.00 84.69 100 ASP A CA 1
ATOM 768 C C . ASP A 1 100 ? 9.091 0.132 -17.561 1.00 84.69 100 ASP A C 1
ATOM 770 O O . ASP A 1 100 ? 9.956 0.168 -16.683 1.00 84.69 100 ASP A O 1
ATOM 774 N N . PRO A 1 101 ? 8.790 -1.020 -18.183 1.00 74.25 101 PRO A N 1
ATOM 775 C CA . PRO A 1 101 ? 9.498 -2.274 -17.926 1.00 74.25 101 PRO A CA 1
ATOM 776 C C . PRO A 1 101 ? 11.001 -2.231 -18.249 1.00 74.25 101 PRO A C 1
ATOM 778 O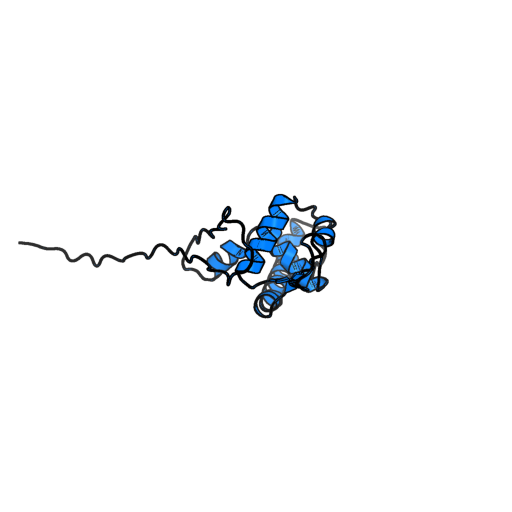 O . PRO A 1 101 ? 11.759 -3.037 -17.708 1.00 74.25 101 PRO A O 1
ATOM 781 N N . HIS A 1 102 ? 11.440 -1.311 -19.115 1.00 76.12 102 HIS A N 1
ATOM 782 C CA . HIS A 1 102 ? 12.823 -1.201 -19.585 1.00 76.12 102 HIS A CA 1
ATOM 783 C C . HIS A 1 102 ? 13.668 -0.199 -18.792 1.00 76.12 102 HIS A C 1
ATOM 785 O O . HIS A 1 102 ? 14.891 -0.154 -18.964 1.00 76.12 102 HIS A O 1
ATOM 791 N N . ALA A 1 103 ? 13.059 0.594 -17.909 1.00 74.69 103 ALA A N 1
ATOM 792 C CA . ALA A 1 103 ? 13.798 1.548 -17.102 1.00 74.69 103 ALA A CA 1
ATOM 793 C C . ALA A 1 103 ? 14.604 0.853 -15.987 1.00 74.69 103 ALA A C 1
ATOM 795 O O . ALA A 1 103 ? 14.260 -0.207 -15.447 1.00 74.69 103 ALA A O 1
ATOM 796 N N . SER A 1 104 ? 15.744 1.461 -15.640 1.00 70.94 104 SER A N 1
ATOM 797 C CA . SER A 1 104 ? 16.587 0.962 -14.550 1.00 70.94 104 SER A CA 1
ATOM 798 C C . SER A 1 104 ? 15.825 0.996 -13.222 1.00 70.94 104 SER A C 1
ATOM 800 O O . SER A 1 104 ? 14.989 1.870 -13.001 1.00 70.94 104 SER A O 1
ATOM 802 N N . ALA A 1 105 ? 16.160 0.100 -12.287 1.00 65.44 105 ALA A N 1
ATOM 803 C CA . ALA A 1 105 ? 15.501 0.028 -10.977 1.00 65.44 105 ALA A CA 1
ATOM 804 C C . ALA A 1 105 ? 15.466 1.371 -10.218 1.00 65.44 105 ALA A C 1
ATOM 806 O O . ALA A 1 105 ? 14.549 1.608 -9.439 1.00 65.44 105 ALA A O 1
ATOM 807 N N . ARG A 1 106 ? 16.438 2.258 -10.475 1.00 63.41 106 ARG A N 1
ATOM 808 C CA . ARG A 1 106 ? 16.542 3.585 -9.856 1.00 63.41 106 ARG A CA 1
ATOM 809 C C . ARG A 1 106 ? 15.584 4.620 -10.453 1.00 63.41 106 ARG A C 1
ATOM 811 O O . ARG A 1 106 ? 15.185 5.535 -9.743 1.00 63.41 106 ARG A O 1
ATOM 818 N N . ASN A 1 107 ? 15.225 4.464 -11.726 1.00 69.81 107 ASN A N 1
ATOM 819 C CA . ASN A 1 107 ? 14.353 5.387 -12.458 1.00 69.81 107 ASN A CA 1
ATOM 820 C C . ASN A 1 107 ? 12.953 4.808 -12.698 1.00 69.81 107 ASN A C 1
ATOM 822 O O . ASN A 1 107 ? 12.120 5.471 -13.309 1.00 69.81 107 ASN A O 1
ATOM 826 N N . ASN A 1 108 ? 12.689 3.586 -12.233 1.00 80.75 108 ASN A N 1
ATOM 827 C CA . ASN A 1 108 ? 11.372 2.986 -12.352 1.00 80.75 108 ASN A CA 1
ATOM 828 C C . ASN A 1 108 ? 10.366 3.737 -11.486 1.00 80.75 108 ASN A C 1
ATOM 830 O O . ASN A 1 108 ? 10.515 3.824 -10.263 1.00 80.75 108 ASN A O 1
ATOM 834 N N . ALA A 1 109 ? 9.330 4.247 -12.147 1.00 92.06 109 ALA A N 1
ATOM 835 C CA . ALA A 1 109 ? 8.110 4.669 -11.491 1.00 92.06 109 ALA A CA 1
ATOM 836 C C . ALA A 1 109 ? 7.096 3.527 -11.459 1.00 92.06 109 ALA A C 1
ATOM 838 O O . ALA A 1 109 ? 7.114 2.650 -12.324 1.00 92.06 109 ALA A O 1
ATOM 839 N N . TYR A 1 110 ? 6.225 3.546 -10.465 1.00 95.56 110 TYR A N 1
ATOM 840 C CA . TYR A 1 110 ? 5.184 2.567 -10.210 1.00 95.56 110 TYR A CA 1
ATOM 841 C C . TYR A 1 110 ? 3.825 3.234 -10.371 1.00 95.56 110 TYR A C 1
ATOM 843 O O . TYR A 1 110 ? 3.675 4.411 -10.044 1.00 95.56 110 TYR A O 1
ATOM 851 N N . ARG A 1 111 ? 2.846 2.483 -10.865 1.00 96.44 111 ARG A N 1
ATOM 852 C CA . ARG A 1 111 ? 1.437 2.887 -10.941 1.00 96.44 111 ARG A CA 1
ATOM 853 C C . ARG A 1 111 ? 0.549 1.767 -10.414 1.00 96.44 111 ARG A C 1
ATOM 855 O O . ARG A 1 111 ? 0.980 0.614 -10.383 1.00 96.44 111 ARG A O 1
ATOM 862 N N . LEU A 1 112 ? -0.679 2.100 -10.031 1.00 97.94 112 LEU A N 1
ATOM 863 C CA . LEU A 1 112 ? -1.687 1.094 -9.709 1.00 97.94 112 LEU A CA 1
ATOM 864 C C . LEU A 1 112 ? -2.108 0.356 -10.980 1.00 97.94 112 LEU A C 1
ATOM 866 O O . LEU A 1 112 ? -2.213 0.941 -12.059 1.00 97.94 112 LEU A O 1
ATOM 870 N N . THR A 1 113 ? -2.360 -0.936 -10.833 1.00 98.19 113 THR A N 1
ATOM 871 C CA . THR A 1 113 ? -3.110 -1.715 -11.820 1.00 98.19 113 THR A CA 1
ATOM 872 C C . THR A 1 113 ? -4.614 -1.518 -11.580 1.00 98.19 113 THR A C 1
ATOM 874 O O . THR A 1 113 ? -5.004 -0.976 -10.541 1.00 98.19 113 THR A O 1
ATOM 877 N N . PRO A 1 114 ? -5.503 -2.048 -12.442 1.00 98.12 114 PRO A N 1
ATOM 878 C CA . PRO A 1 114 ? -6.934 -2.084 -12.137 1.00 98.12 114 PRO A CA 1
ATOM 879 C C . PRO A 1 114 ? -7.268 -2.759 -10.794 1.00 98.12 114 PRO A C 1
ATOM 881 O O . PRO A 1 114 ? -8.217 -2.354 -10.127 1.00 98.12 114 PRO A O 1
ATOM 884 N N . SER A 1 115 ? -6.478 -3.757 -10.370 1.00 97.38 115 SER A N 1
ATOM 885 C CA . SER A 1 115 ? -6.651 -4.397 -9.060 1.00 97.38 115 SER A CA 1
ATOM 886 C C . SER A 1 115 ? -6.255 -3.470 -7.911 1.00 97.38 115 SER A C 1
ATOM 888 O O . SER A 1 115 ? -6.896 -3.503 -6.865 1.00 97.38 115 SER A O 1
ATOM 890 N N . GLY A 1 116 ? -5.208 -2.660 -8.081 1.00 97.12 116 GLY A N 1
ATOM 891 C CA . GLY A 1 116 ? -4.801 -1.675 -7.079 1.00 97.12 116 GLY A CA 1
ATOM 892 C C . GLY A 1 116 ? -5.783 -0.514 -6.956 1.00 97.12 116 GLY A C 1
ATOM 893 O O . GLY A 1 116 ? -6.118 -0.119 -5.844 1.00 97.12 116 GLY A O 1
ATOM 894 N N . GLU A 1 117 ? -6.315 -0.022 -8.076 1.00 97.56 117 GLU A N 1
ATOM 895 C CA . GLU A 1 117 ? -7.337 1.037 -8.092 1.00 97.56 117 GLU A CA 1
ATOM 896 C C . GLU A 1 117 ? -8.619 0.623 -7.348 1.00 97.56 117 GLU A C 1
ATOM 898 O O . GLU A 1 117 ? -9.264 1.441 -6.691 1.00 97.56 117 GLU A O 1
ATOM 903 N N . ALA A 1 118 ? -8.963 -0.670 -7.364 1.00 97.06 118 ALA A N 1
ATOM 904 C CA . ALA A 1 118 ? -10.108 -1.204 -6.626 1.00 97.06 118 ALA A CA 1
ATOM 905 C C . ALA A 1 118 ? -9.980 -1.071 -5.091 1.00 97.06 118 ALA A C 1
ATOM 907 O O . ALA A 1 118 ? -10.978 -1.217 -4.383 1.00 97.06 118 ALA A O 1
ATOM 908 N N . LEU A 1 119 ? -8.787 -0.765 -4.565 1.00 95.81 119 LEU A N 1
ATOM 909 C CA . LEU A 1 119 ? -8.561 -0.513 -3.137 1.00 95.81 119 LEU A CA 1
ATOM 910 C C . LEU A 1 119 ? -8.965 0.897 -2.702 1.00 95.81 119 LEU A C 1
ATOM 912 O O . LEU A 1 119 ? -9.156 1.127 -1.509 1.00 95.81 119 LEU A O 1
ATOM 916 N N . LYS A 1 120 ? -9.135 1.834 -3.639 1.00 95.69 120 LYS A N 1
ATOM 917 C CA . LYS A 1 120 ? -9.513 3.216 -3.338 1.00 95.69 120 LYS A CA 1
ATOM 918 C C . LYS A 1 120 ? -10.721 3.346 -2.395 1.00 95.69 120 LYS A C 1
ATOM 920 O O . LYS A 1 120 ? -10.548 3.954 -1.339 1.00 95.69 120 LYS A O 1
ATOM 925 N N . PRO A 1 121 ? -11.894 2.740 -2.672 1.00 95.88 121 PRO A N 1
ATOM 926 C CA . PRO A 1 121 ? -13.035 2.844 -1.762 1.00 95.88 121 PRO A CA 1
ATOM 927 C C . PRO A 1 121 ? -12.745 2.265 -0.368 1.00 95.88 121 PRO A C 1
ATOM 929 O O . PRO A 1 121 ? -13.257 2.771 0.623 1.00 95.88 121 PRO A O 1
ATOM 932 N N . VAL A 1 122 ? -11.888 1.243 -0.254 1.00 94.06 122 VAL A N 1
ATOM 933 C CA . VAL A 1 122 ? -11.500 0.669 1.048 1.00 94.06 122 VAL A CA 1
ATOM 934 C C . VAL A 1 122 ? -10.709 1.682 1.877 1.00 94.06 122 VAL A C 1
ATOM 936 O O . VAL A 1 122 ? -10.974 1.842 3.069 1.00 94.06 122 VAL A O 1
ATOM 939 N N . LEU A 1 123 ? -9.753 2.380 1.257 1.00 93.38 123 LEU A N 1
ATOM 940 C CA . LEU A 1 123 ? -8.957 3.406 1.933 1.00 93.38 123 LEU A CA 1
ATOM 941 C C . LEU A 1 123 ? -9.804 4.634 2.293 1.00 93.38 123 LEU A C 1
ATOM 943 O O . LEU A 1 123 ? -9.629 5.187 3.377 1.00 93.38 123 LEU A O 1
ATOM 947 N N . GLU A 1 124 ? -10.752 5.017 1.437 1.00 94.12 124 GLU A N 1
ATOM 948 C CA . GLU A 1 124 ? -11.711 6.090 1.720 1.00 94.12 124 GLU A CA 1
ATOM 949 C C . GLU A 1 124 ? -12.592 5.750 2.935 1.00 94.12 124 GLU A C 1
ATOM 951 O O . GLU A 1 124 ? -12.708 6.564 3.852 1.00 94.12 124 GLU A O 1
ATOM 956 N N . GLU A 1 125 ? -13.167 4.541 3.011 1.00 95.19 125 GLU A N 1
ATOM 957 C CA . GLU A 1 125 ? -13.932 4.119 4.197 1.00 95.19 125 GLU A CA 1
ATOM 958 C C . GLU A 1 125 ? -13.074 4.090 5.462 1.00 95.19 125 GLU A C 1
ATOM 960 O O . GLU A 1 125 ? -13.508 4.544 6.525 1.00 95.19 125 GLU A O 1
ATOM 965 N N . LEU A 1 126 ? -11.847 3.573 5.359 1.00 93.00 126 LEU A N 1
ATOM 966 C CA . LEU A 1 126 ? -10.922 3.515 6.486 1.00 93.00 126 LEU A CA 1
ATOM 967 C C . LEU A 1 126 ? -10.568 4.922 6.986 1.00 93.00 126 LEU A C 1
ATOM 969 O O . LEU A 1 126 ? -10.544 5.159 8.198 1.00 93.00 126 LEU A O 1
ATOM 973 N N . GLY A 1 127 ? -10.339 5.864 6.067 1.00 92.12 127 GLY A N 1
ATOM 974 C CA . GLY A 1 127 ? -10.122 7.275 6.371 1.00 92.12 127 GLY A CA 1
ATOM 975 C C . GLY A 1 127 ? -11.327 7.889 7.082 1.00 92.12 127 GLY A C 1
ATOM 976 O O . GLY A 1 127 ? -11.176 8.450 8.170 1.00 92.12 127 GLY A O 1
ATOM 977 N N . ARG A 1 128 ? -12.540 7.703 6.544 1.00 94.38 128 ARG A N 1
ATOM 978 C CA . ARG A 1 128 ? -13.785 8.208 7.151 1.00 94.38 128 ARG A CA 1
ATOM 979 C C . ARG A 1 128 ? -14.013 7.658 8.556 1.00 94.38 128 ARG A C 1
ATOM 981 O O . ARG A 1 128 ? -14.304 8.424 9.476 1.00 94.38 128 ARG A O 1
ATOM 988 N N . TRP A 1 129 ? -13.836 6.353 8.746 1.00 95.44 129 TRP A N 1
ATOM 989 C CA . TRP A 1 129 ? -13.929 5.730 10.064 1.00 95.44 129 TRP A CA 1
ATOM 990 C C . TRP A 1 129 ? -12.884 6.299 11.037 1.00 95.44 129 TRP A C 1
ATOM 992 O O . TRP A 1 129 ? -13.217 6.648 12.172 1.00 95.44 129 TRP A O 1
ATOM 1002 N N . SER A 1 130 ? -11.638 6.468 10.584 1.00 94.25 130 SER A N 1
ATOM 1003 C CA . SER A 1 130 ? -10.550 7.017 11.404 1.00 94.25 130 SER A CA 1
ATOM 1004 C C . SER A 1 130 ? -10.845 8.448 11.850 1.00 94.25 130 SER A C 1
ATOM 1006 O O . SER A 1 130 ? -10.706 8.775 13.029 1.00 94.25 130 SER A O 1
ATOM 1008 N N . GLN A 1 131 ? -11.341 9.293 10.947 1.00 92.31 131 GLN A N 1
ATOM 1009 C CA . GLN A 1 131 ? -11.734 10.660 11.280 1.00 92.31 131 GLN A CA 1
ATOM 1010 C C . GLN A 1 131 ? -12.890 10.700 12.292 1.00 92.31 131 GLN A C 1
ATOM 1012 O O . GLN A 1 131 ? -12.869 11.524 13.209 1.00 92.31 131 GLN A O 1
ATOM 1017 N N . ALA A 1 132 ? -13.874 9.806 12.159 1.00 94.12 132 ALA A N 1
ATOM 1018 C CA . ALA A 1 132 ? -15.043 9.763 13.036 1.00 94.12 132 ALA A CA 1
ATOM 1019 C C . ALA A 1 132 ? -14.734 9.222 14.444 1.00 94.12 132 ALA A C 1
ATOM 1021 O O . ALA A 1 132 ? -15.321 9.687 15.421 1.00 94.12 132 ALA A O 1
ATOM 1022 N N . HIS A 1 133 ? -13.823 8.251 14.564 1.00 96.06 133 HIS A N 1
ATOM 1023 C CA . HIS A 1 133 ? -13.644 7.490 15.808 1.00 96.06 133 HIS A CA 1
ATOM 1024 C C . HIS A 1 133 ? -12.266 7.641 16.459 1.00 96.06 133 HIS A C 1
ATOM 1026 O O . HIS A 1 133 ? -12.160 7.520 17.684 1.00 96.06 133 HIS A O 1
ATOM 1032 N N . LEU A 1 134 ? -11.222 7.937 15.678 1.00 95.31 134 LEU A N 1
ATOM 1033 C CA . LEU A 1 134 ? -9.846 8.041 16.172 1.00 95.31 134 LEU A CA 1
ATOM 1034 C C . LEU A 1 134 ? -9.368 9.475 16.400 1.00 95.31 134 LEU A C 1
ATOM 1036 O O . LEU A 1 134 ? -8.388 9.664 17.115 1.00 95.31 134 LEU A O 1
ATOM 1040 N N . ARG A 1 135 ? -10.064 10.492 15.877 1.00 90.75 135 ARG A N 1
ATOM 1041 C CA . ARG A 1 135 ? -9.679 11.907 16.052 1.00 90.75 135 ARG A CA 1
ATOM 1042 C C . ARG A 1 135 ? -9.514 12.314 17.522 1.00 90.75 135 ARG A C 1
ATOM 1044 O O . ARG A 1 135 ? -8.639 13.111 17.836 1.00 90.75 135 ARG A O 1
ATOM 1051 N N . GLN A 1 136 ? -10.292 11.730 18.434 1.00 92.56 136 GLN A N 1
ATOM 1052 C CA . GLN A 1 136 ? -10.148 11.964 19.880 1.00 92.56 136 GLN A CA 1
ATOM 1053 C C . GLN A 1 136 ? -8.815 11.454 20.465 1.00 92.56 136 GLN A C 1
ATOM 1055 O O . GLN A 1 136 ? -8.376 11.941 21.501 1.00 92.56 136 GLN A O 1
ATOM 1060 N N . PHE A 1 137 ? -8.175 10.483 19.810 1.00 93.94 137 PHE A N 1
ATOM 1061 C CA . PHE A 1 137 ? -6.891 9.901 20.209 1.00 93.94 137 PHE A CA 1
ATOM 1062 C C . PHE A 1 137 ? -5.716 10.447 19.381 1.00 93.94 137 PHE A C 1
ATOM 1064 O O . PHE A 1 137 ? -4.565 10.295 19.781 1.00 93.94 137 PHE A O 1
ATOM 1071 N N . HIS A 1 138 ? -5.996 11.080 18.237 1.00 89.50 138 HIS A N 1
ATOM 1072 C CA . HIS A 1 138 ? -5.008 11.650 17.323 1.00 89.50 138 HIS A CA 1
ATOM 1073 C C . HIS A 1 138 ? -5.544 12.955 16.708 1.00 89.50 138 HIS A C 1
ATOM 1075 O O . HIS A 1 138 ? -6.083 12.973 15.599 1.00 89.50 138 HIS A O 1
ATOM 1081 N N . ALA A 1 139 ? -5.439 14.045 17.473 1.00 83.75 139 ALA A N 1
ATOM 1082 C CA . ALA A 1 139 ? -6.082 15.325 17.162 1.00 83.75 139 ALA A CA 1
ATOM 1083 C C . ALA A 1 139 ? -5.535 16.008 15.894 1.00 83.75 139 ALA A C 1
ATOM 1085 O O . ALA A 1 139 ? -6.286 16.703 15.209 1.00 83.75 139 ALA A O 1
ATOM 1086 N N . ASP A 1 140 ? -4.272 15.748 15.552 1.00 85.62 140 ASP A N 1
ATOM 1087 C CA . ASP A 1 140 ? -3.574 16.347 14.407 1.00 85.62 140 ASP A CA 1
ATOM 1088 C C . ASP A 1 140 ? -3.817 15.588 13.085 1.00 85.62 140 ASP A C 1
ATOM 1090 O O . ASP A 1 140 ? -3.131 15.818 12.090 1.00 85.62 140 ASP A O 1
ATOM 1094 N N . MET A 1 141 ? -4.785 14.660 13.051 1.00 82.94 141 MET A N 1
ATOM 1095 C CA . MET A 1 141 ? -5.115 13.881 11.854 1.00 82.94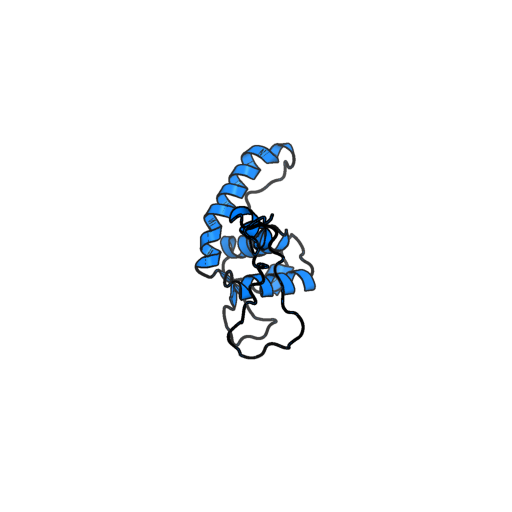 141 MET A CA 1
ATOM 1096 C C . MET A 1 141 ? -5.607 14.785 10.712 1.00 82.94 141 MET A C 1
ATOM 1098 O O . MET A 1 141 ? -6.630 15.471 10.834 1.00 82.94 141 MET A O 1
ATOM 1102 N N . VAL A 1 142 ? -4.895 14.727 9.587 1.00 76.81 142 VAL A N 1
ATOM 1103 C CA . VAL A 1 142 ? -5.242 15.384 8.320 1.00 76.81 142 VAL A CA 1
ATOM 1104 C C . VAL A 1 142 ? -5.822 14.381 7.331 1.00 76.81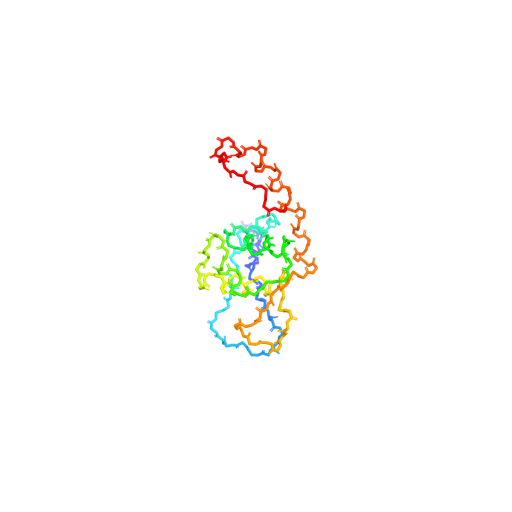 142 VAL A C 1
ATOM 1106 O O . VAL A 1 142 ? -5.488 13.193 7.375 1.00 76.81 142 VAL A O 1
ATOM 1109 N N . ASP A 1 143 ? -6.692 14.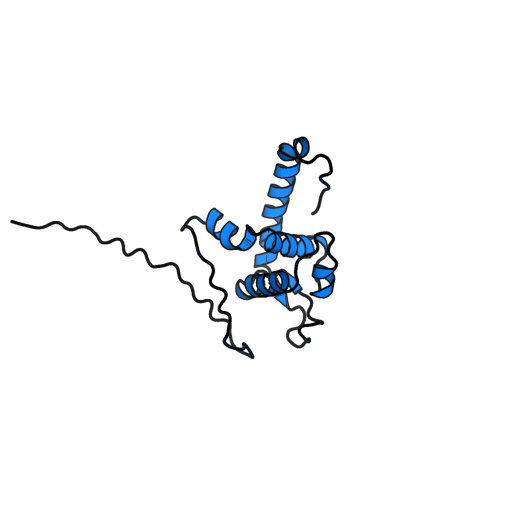857 6.439 1.00 66.75 143 ASP A N 1
ATOM 1110 C CA . ASP A 1 143 ? -7.185 14.013 5.356 1.00 66.75 143 ASP A CA 1
ATOM 1111 C C . ASP A 1 143 ? -6.040 13.709 4.390 1.00 66.75 143 ASP A C 1
ATOM 1113 O O . ASP A 1 143 ? -5.290 14.607 4.003 1.00 66.75 143 ASP A O 1
ATOM 1117 N N . SER A 1 144 ? -5.845 12.428 4.103 1.00 62.09 144 SER A N 1
ATOM 1118 C CA . SER A 1 144 ? -4.656 11.916 3.409 1.00 62.09 144 SER A CA 1
ATOM 1119 C C . SER A 1 144 ? -4.993 11.268 2.062 1.00 62.09 144 SER A C 1
ATOM 1121 O O . SER A 1 144 ? -4.117 10.638 1.468 1.00 62.09 144 SER A O 1
ATOM 1123 N N . VAL A 1 145 ? -6.253 11.379 1.617 1.00 56.44 145 VAL A N 1
ATOM 1124 C CA . VAL A 1 145 ? -6.785 10.842 0.352 1.00 56.44 145 VAL A CA 1
ATOM 1125 C C . VAL A 1 145 ? -7.457 11.957 -0.439 1.00 56.44 145 VAL A C 1
ATOM 1127 O O . VAL A 1 145 ? -8.160 12.778 0.190 1.00 56.44 145 VAL A O 1
#

pLDDT: mean 79.16, std 21.12, range [33.62, 98.19]

Secondary structure (DSSP, 8-state):
-------------------PPPS---SS---------S-HHHHHHHHH-SHHHHHHHHHHHHHSSEEHHHHHTSTT---HHHHHHHHHHHHHTTSEEES-TTS-TTT-EEEE-HHHHTTHHHHHHHHHHHHHHTTTT-TTPPP--

Foldseek 3Di:
DDDDDDPPPPPPLPWDQLDDDDDDDDPPDRPTQPQPDPDPVSNVCSLCVDPLLVVVLLCCVVPNKAALVRSCVDPVRDDSVRSVSSVVSCVSVQQKDWPDPPDDNRGTIIGGDPNSVVCVVVVVVVQVCCVVPVCVVVVPDDRSD

Solvent-accessible surface area (backbone atoms only — not comparable to full-atom values): 9203 Å² total; per-residue (Å²): 134,86,79,88,79,82,79,80,77,78,76,71,76,84,78,74,82,83,83,72,88,85,84,88,78,81,94,79,75,84,85,74,79,76,73,88,52,92,47,69,69,55,43,49,37,66,65,41,62,48,81,60,46,45,49,54,52,43,49,31,72,64,64,40,70,43,35,60,61,58,58,47,68,36,95,82,58,57,54,68,69,60,50,52,53,43,55,50,52,37,37,76,70,47,28,29,42,62,71,47,88,83,49,53,83,80,71,28,27,35,31,66,30,79,66,34,57,66,44,50,67,58,53,52,52,51,50,54,50,40,61,76,69,41,35,90,82,41,77,86,72,69,91,78,116

Sequence (145 aa):
MAADADGDLHQGDGRVDLEVGDALVNQSETHTIDWRSVCSITSGLDVLGDRWSLLIVRDLIAHGTRTYSEFRESPEHVATNILADRLRLLSSLGIIERSDPHASARNNAYRLTPSGEALKPVLEELGRWSQAHLRQFHADMVDSV

Mean predicted aligned error: 10.99 Å

Nearest PDB structures (foldseek):
  7bzg-assembly3_J  TM=8.838E-01  e=6.791E-06  Bacillus subtilis subsp. subtilis str. 168
  7bzd-assembly1_A-2  TM=8.591E-01  e=8.118E-06  Bacillus subtilis subsp. subtilis str. 168
  5hs7-assembly1_A  TM=8.208E-01  e=5.043E-06  Bacillus subtilis subsp. subtilis str. 168
  4a5n-assembly2_D  TM=8.686E-01  e=5.786E-05  Bacillus subtilis
  5hs8-assembly1_A  TM=7.654E-01  e=4.297E-05  Bacillus subtilis subsp. subtilis str. 168

Radius of gyration: 19.26 Å; Cα contacts (8 Å, |Δi|>4): 128; chains: 1; bounding box: 33×71×40 Å